Protein AF-A0A7V4M464-F1 (afdb_monomer_lite)

Sequence (80 aa):
MPEAIPVTQFPSGAVRSGDAEGVRFDLITPIGLRRLAETCAEGARKYGDHNWQKGIPASVMLNHAIRHAYLWLAGDATED

Structure (mmCIF, N/CA/C/O backbone):
data_AF-A0A7V4M464-F1
#
_entry.id   AF-A0A7V4M464-F1
#
loop_
_atom_site.group_PDB
_atom_site.id
_atom_site.type_symbol
_atom_site.label_atom_id
_atom_site.label_alt_id
_atom_site.label_comp_id
_atom_site.label_asym_id
_atom_site.label_entity_id
_atom_site.label_seq_id
_atom_site.pdbx_PDB_ins_code
_atom_site.Cartn_x
_atom_site.Cartn_y
_atom_site.Cartn_z
_atom_site.occupancy
_atom_site.B_iso_or_equiv
_atom_site.auth_seq_id
_atom_site.auth_comp_id
_atom_site.auth_asym_id
_atom_site.auth_atom_id
_atom_site.pdbx_PDB_model_num
ATOM 1 N N . MET A 1 1 ? -12.623 25.702 15.347 1.00 49.56 1 MET A N 1
ATOM 2 C CA . MET A 1 1 ? -12.618 24.779 16.503 1.00 49.56 1 MET A CA 1
ATOM 3 C C . MET A 1 1 ? -12.428 23.381 15.939 1.00 49.56 1 MET A C 1
ATOM 5 O O . MET A 1 1 ? -13.019 23.154 14.890 1.00 49.56 1 MET A O 1
ATOM 9 N N . PRO A 1 2 ? -11.599 22.492 16.514 1.00 64.75 2 PRO A N 1
ATOM 10 C CA . PRO A 1 2 ? -11.566 21.114 16.038 1.00 64.75 2 PRO A CA 1
ATOM 11 C C . PRO A 1 2 ? -12.959 20.512 16.236 1.00 64.75 2 PRO A C 1
ATOM 13 O O . PRO A 1 2 ? -13.575 20.695 17.286 1.00 64.75 2 PRO A O 1
ATOM 16 N N . GLU A 1 3 ? -13.482 19.899 15.184 1.00 69.88 3 GLU A N 1
ATOM 17 C CA . GLU A 1 3 ? -14.799 19.275 15.187 1.00 69.88 3 GLU A CA 1
ATOM 18 C C . GLU A 1 3 ? -14.796 18.092 16.163 1.00 69.88 3 GLU A C 1
ATOM 20 O O . GLU A 1 3 ? -13.819 17.345 16.245 1.00 69.88 3 GLU A O 1
ATOM 25 N N . ALA A 1 4 ? -15.847 17.972 16.976 1.00 75.31 4 ALA A N 1
ATOM 26 C CA . ALA A 1 4 ? -15.933 16.909 17.968 1.00 75.31 4 ALA A CA 1
ATOM 27 C C . ALA A 1 4 ? -16.040 15.553 17.257 1.00 75.31 4 ALA A C 1
ATOM 29 O O . ALA A 1 4 ? -16.900 15.371 16.397 1.00 75.31 4 ALA A O 1
ATOM 30 N N . ILE A 1 5 ? -15.174 14.602 17.619 1.00 80.38 5 ILE A N 1
ATOM 31 C CA . ILE A 1 5 ? -15.209 13.250 17.053 1.00 80.38 5 ILE A CA 1
ATOM 32 C C . ILE A 1 5 ? -16.538 12.596 17.462 1.00 80.38 5 ILE A C 1
ATOM 34 O O . ILE A 1 5 ? -16.851 12.583 18.658 1.00 80.38 5 ILE A O 1
ATOM 38 N N . PRO A 1 6 ? -17.321 12.056 16.511 1.00 85.69 6 PRO A N 1
ATOM 39 C CA . PRO A 1 6 ? -18.590 11.416 16.828 1.00 85.69 6 PRO A CA 1
ATOM 40 C C . PRO A 1 6 ? -18.370 10.231 17.774 1.00 85.69 6 PRO A C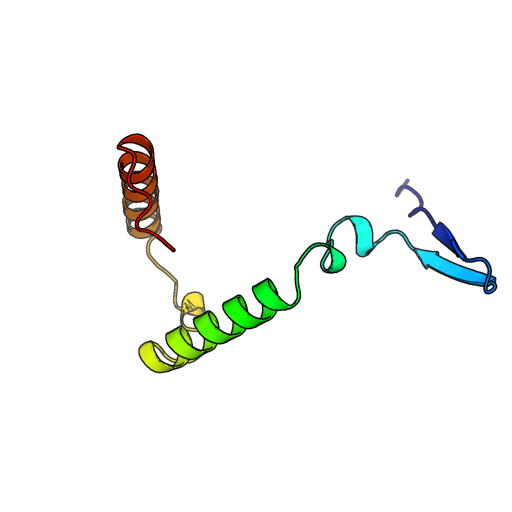 1
ATOM 42 O O . PRO A 1 6 ? -17.372 9.516 17.679 1.00 85.69 6 PRO A O 1
ATOM 45 N N . VAL A 1 7 ? -19.297 10.023 18.707 1.00 89.69 7 VAL A N 1
ATOM 46 C CA . VAL A 1 7 ? -19.258 8.909 19.664 1.00 89.69 7 VAL A CA 1
ATOM 47 C C . VAL A 1 7 ? -20.451 7.990 19.444 1.00 89.69 7 VAL A C 1
ATOM 49 O O . VAL A 1 7 ? -21.579 8.446 19.278 1.00 89.69 7 VAL A O 1
ATOM 52 N N . THR A 1 8 ? -20.197 6.686 19.468 1.00 90.94 8 THR A N 1
ATOM 53 C CA . THR A 1 8 ? -21.218 5.641 19.365 1.00 90.94 8 THR A CA 1
ATOM 54 C C . THR A 1 8 ? -21.371 4.949 20.713 1.00 90.94 8 THR A C 1
ATOM 56 O O . THR A 1 8 ? -20.391 4.458 21.277 1.00 90.94 8 THR A O 1
ATOM 59 N N . GLN A 1 9 ? -22.602 4.893 21.225 1.00 92.81 9 GLN A N 1
ATOM 60 C CA . GLN A 1 9 ? -22.954 4.146 22.431 1.00 92.81 9 GLN A CA 1
ATOM 61 C C . GLN A 1 9 ? -23.645 2.833 22.053 1.00 92.81 9 GLN A C 1
ATOM 63 O O . GLN A 1 9 ? -24.595 2.814 21.273 1.00 92.81 9 GLN A O 1
ATOM 68 N N . PHE A 1 10 ? -23.168 1.728 22.617 1.00 92.62 10 PHE A N 1
ATOM 69 C CA . PHE A 1 10 ? -23.693 0.388 22.377 1.00 92.62 10 PHE A CA 1
ATOM 70 C C . PHE A 1 10 ? -24.748 0.008 23.429 1.00 92.62 10 PHE A C 1
ATOM 72 O O . PHE A 1 10 ? -24.706 0.528 24.547 1.00 92.62 10 PHE A O 1
ATOM 79 N N . PRO A 1 11 ? -25.641 -0.962 23.143 1.00 95.50 11 PRO A N 1
ATOM 80 C CA . PRO A 1 11 ? -26.630 -1.452 24.112 1.00 95.50 11 PRO A CA 1
ATOM 81 C C . PRO A 1 11 ? -26.032 -1.995 25.418 1.00 95.50 11 PRO A C 1
ATOM 83 O O . PRO A 1 11 ? -26.694 -1.994 26.448 1.00 95.50 11 PRO A O 1
ATOM 86 N N . SER A 1 12 ? -24.768 -2.430 25.394 1.00 95.25 12 SER A N 1
ATOM 87 C CA . SER A 1 12 ? -24.017 -2.844 26.586 1.00 95.25 12 SER A CA 1
ATOM 88 C C . SER A 1 12 ? -23.612 -1.683 27.505 1.00 95.25 12 SER A C 1
ATOM 90 O O . SER A 1 12 ? -23.038 -1.921 28.563 1.00 95.25 12 SER A O 1
ATOM 92 N N . GLY A 1 13 ? -23.844 -0.433 27.093 1.00 93.94 13 GLY A N 1
ATOM 93 C CA . GLY A 1 13 ? -23.350 0.773 27.758 1.00 93.94 13 GLY A CA 1
ATOM 94 C C . GLY A 1 13 ? -21.926 1.168 27.355 1.00 93.94 13 GLY A C 1
ATOM 95 O O . GLY A 1 13 ? -21.455 2.225 27.769 1.00 93.94 13 GLY A O 1
ATOM 96 N N . ALA A 1 14 ? -21.240 0.365 26.532 1.00 93.00 14 ALA A N 1
ATOM 97 C CA . ALA A 1 14 ? -19.924 0.721 26.008 1.00 93.00 14 ALA A CA 1
ATOM 98 C C . ALA A 1 14 ? -20.011 1.953 25.092 1.00 93.00 14 ALA A C 1
ATOM 100 O O . ALA A 1 14 ? -20.978 2.108 24.349 1.00 93.00 14 ALA A O 1
ATOM 101 N N . VAL A 1 15 ? -18.982 2.800 25.111 1.00 91.88 15 VAL A N 1
ATOM 102 C CA . VAL A 1 15 ? -18.863 3.981 24.244 1.00 91.88 15 VAL A CA 1
ATOM 103 C C . VAL A 1 15 ? -17.572 3.874 23.438 1.00 91.88 15 VAL A C 1
ATOM 105 O O . VAL A 1 15 ? -16.524 3.523 23.985 1.00 91.88 15 VAL A O 1
ATOM 108 N N . ARG A 1 16 ? -17.638 4.162 22.136 1.00 89.56 16 ARG A N 1
ATOM 109 C CA . ARG A 1 16 ? -16.473 4.246 21.245 1.00 89.56 16 ARG A CA 1
ATOM 110 C C . ARG A 1 16 ? -16.485 5.548 20.461 1.00 89.56 16 ARG A C 1
ATOM 112 O O . ARG A 1 16 ? -17.539 5.990 20.019 1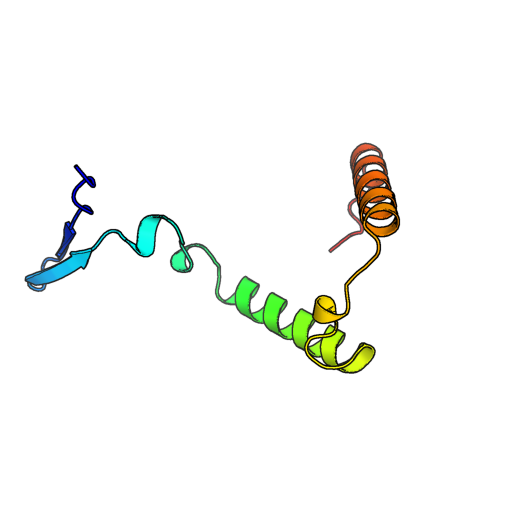.00 89.56 16 ARG A O 1
ATOM 119 N N . SER A 1 17 ? -15.310 6.141 20.294 1.00 88.25 17 SER A N 1
ATOM 120 C CA . SER A 1 17 ? -15.079 7.247 19.369 1.00 88.25 17 SER A CA 1
ATOM 121 C C . SER A 1 17 ? -15.077 6.749 17.921 1.00 88.25 17 SER A C 1
ATOM 123 O O . SER A 1 17 ? -14.704 5.610 17.645 1.00 88.25 17 SER A O 1
ATOM 125 N N . GLY A 1 18 ? -15.494 7.613 16.999 1.00 84.81 18 GLY A N 1
ATOM 126 C CA . GLY A 1 18 ? -15.412 7.415 15.550 1.00 84.81 18 GLY A CA 1
ATOM 127 C C . GLY A 1 18 ? -14.053 7.797 14.957 1.00 84.81 18 GLY A C 1
ATOM 128 O O . GLY A 1 18 ? -13.931 7.952 13.749 1.00 84.81 18 GLY A O 1
ATOM 129 N N . ASP A 1 19 ? -13.013 7.959 15.776 1.00 85.62 19 ASP A N 1
ATOM 130 C CA . ASP A 1 19 ? -11.651 8.277 15.324 1.00 85.62 19 ASP A CA 1
ATOM 131 C C . ASP A 1 19 ? -11.072 7.190 14.402 1.00 85.62 19 ASP A C 1
ATOM 133 O O . ASP A 1 19 ? -10.288 7.483 13.500 1.00 85.62 19 ASP A O 1
ATOM 137 N N . ALA A 1 20 ? -11.521 5.946 14.575 1.00 84.69 20 ALA A N 1
ATOM 138 C CA . ALA A 1 20 ? -11.164 4.826 13.712 1.00 84.69 20 ALA A CA 1
ATOM 139 C C . ALA A 1 20 ? -11.850 4.853 12.328 1.00 84.69 20 ALA A C 1
ATOM 141 O O . ALA A 1 20 ? -11.453 4.098 11.442 1.00 84.69 20 ALA A O 1
ATOM 142 N N . GLU A 1 21 ? -12.851 5.710 12.088 1.00 85.44 21 GLU A N 1
ATOM 143 C CA . GLU A 1 21 ? -13.578 5.724 10.807 1.00 85.44 21 GLU A CA 1
ATOM 144 C C . GLU A 1 21 ? -12.718 6.192 9.626 1.00 85.44 21 GLU A C 1
ATOM 146 O O . GLU A 1 21 ? -12.978 5.805 8.487 1.00 85.44 21 GLU A O 1
ATOM 151 N N . GLY A 1 22 ? -11.652 6.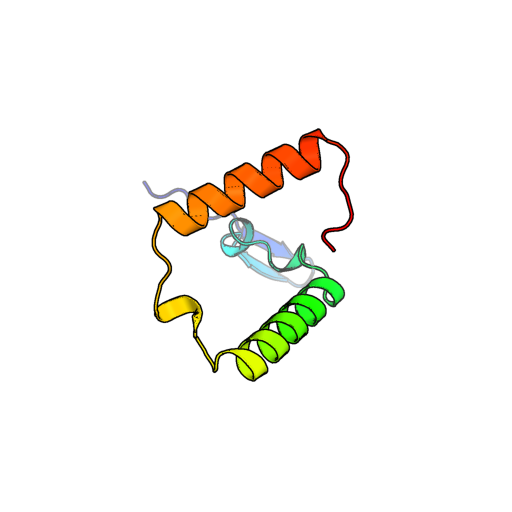954 9.894 1.00 87.69 22 GLY A N 1
ATOM 152 C CA . GLY A 1 22 ? -10.666 7.348 8.884 1.00 87.69 22 GLY A CA 1
ATOM 153 C C . GLY A 1 22 ? -9.703 6.227 8.473 1.00 87.69 22 GLY A C 1
ATOM 154 O O . GLY A 1 22 ? -9.048 6.342 7.440 1.00 87.69 22 GLY A O 1
ATOM 155 N N . VAL A 1 23 ? -9.609 5.142 9.255 1.00 91.31 23 VAL A N 1
ATOM 156 C CA . VAL A 1 23 ? -8.698 4.013 9.005 1.00 91.31 23 VAL A CA 1
ATOM 157 C C . VAL A 1 23 ? -9.410 2.690 9.313 1.00 91.31 23 VAL A C 1
ATOM 159 O O . VAL A 1 23 ? -9.293 2.106 10.391 1.00 91.31 23 VAL A O 1
ATOM 162 N N . ARG A 1 24 ? -10.165 2.205 8.326 1.00 92.00 24 ARG A N 1
ATOM 163 C CA . ARG A 1 24 ? -11.090 1.069 8.447 1.00 92.00 24 ARG A CA 1
ATOM 164 C C . ARG A 1 24 ? -10.416 -0.296 8.271 1.00 92.00 24 ARG A C 1
ATOM 166 O O . ARG A 1 24 ? -10.623 -0.979 7.267 1.00 92.00 24 ARG A O 1
ATOM 173 N N . PHE A 1 25 ? -9.624 -0.719 9.259 1.00 91.62 25 PHE A N 1
ATOM 174 C CA . PHE A 1 25 ? -9.036 -2.073 9.286 1.00 91.62 25 PHE A CA 1
ATOM 175 C C . PHE A 1 25 ? -10.090 -3.187 9.255 1.00 91.62 25 PHE A C 1
ATOM 177 O O . PHE A 1 25 ? -9.825 -4.268 8.739 1.00 91.62 25 PHE A O 1
ATOM 184 N N . ASP A 1 26 ? -11.288 -2.918 9.770 1.00 91.44 26 ASP A N 1
ATOM 185 C CA . ASP A 1 26 ? -12.425 -3.839 9.774 1.00 91.44 26 ASP A CA 1
ATOM 186 C C . ASP A 1 26 ? -12.947 -4.180 8.367 1.00 91.44 26 ASP A C 1
ATOM 188 O O . ASP A 1 26 ? -13.578 -5.220 8.190 1.00 91.44 26 ASP A O 1
ATOM 192 N N . LEU A 1 27 ? -12.653 -3.349 7.359 1.00 93.94 27 LEU A N 1
ATOM 193 C CA . LEU A 1 27 ? -12.979 -3.635 5.957 1.00 93.94 27 LEU A CA 1
ATOM 194 C C . LEU A 1 27 ? -11.948 -4.546 5.277 1.00 93.94 27 LEU A C 1
ATOM 196 O O . LEU A 1 27 ? -12.192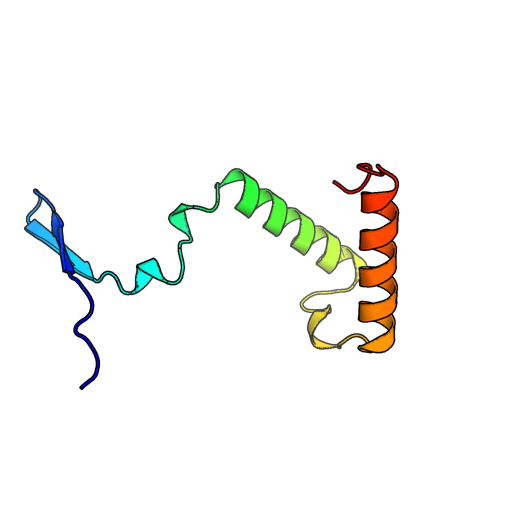 -5.036 4.173 1.00 93.94 27 LEU A O 1
ATOM 200 N N . ILE A 1 28 ? -10.802 -4.797 5.913 1.00 95.62 28 ILE A N 1
ATOM 201 C CA . ILE A 1 28 ? -9.781 -5.695 5.379 1.00 95.62 28 ILE A CA 1
ATOM 202 C C . ILE A 1 28 ? -10.103 -7.113 5.842 1.00 95.62 28 ILE A C 1
ATOM 204 O O . ILE A 1 28 ? -10.074 -7.428 7.031 1.00 95.62 28 ILE A O 1
ATOM 208 N N . THR A 1 29 ? -10.393 -8.003 4.892 1.00 96.06 29 THR A N 1
ATOM 209 C CA . THR A 1 29 ? -10.684 -9.399 5.232 1.00 96.06 29 THR A CA 1
ATOM 210 C C . THR A 1 29 ? -9.463 -10.059 5.896 1.00 96.06 29 THR A C 1
ATOM 212 O O . THR A 1 29 ? -8.325 -9.815 5.477 1.00 96.06 29 THR A O 1
ATOM 215 N N . PRO A 1 30 ? -9.656 -10.966 6.872 1.00 95.00 30 PRO A N 1
ATOM 216 C CA . PRO A 1 30 ? -8.550 -11.744 7.437 1.00 95.00 30 PRO A CA 1
ATOM 217 C C . PRO A 1 30 ? -7.763 -12.538 6.380 1.00 95.00 30 PRO A C 1
ATOM 219 O O . PRO A 1 30 ? -6.565 -12.766 6.532 1.00 95.00 30 PRO A O 1
ATOM 222 N N . ILE A 1 31 ? -8.421 -12.919 5.278 1.00 96.81 31 ILE A N 1
ATOM 223 C CA . ILE A 1 31 ? -7.797 -13.576 4.122 1.00 96.81 31 ILE A CA 1
ATOM 224 C C . ILE A 1 31 ? -6.812 -12.622 3.430 1.00 96.81 31 ILE A C 1
ATOM 226 O O . ILE A 1 31 ? -5.684 -13.015 3.137 1.00 96.81 31 ILE A O 1
ATOM 230 N N . GLY A 1 32 ? -7.212 -11.365 3.212 1.00 95.00 32 GLY A N 1
ATOM 231 C CA . GLY A 1 32 ? -6.356 -10.326 2.638 1.00 95.00 32 GLY A CA 1
ATOM 232 C C . GLY A 1 32 ? -5.153 -10.001 3.524 1.00 95.00 32 GLY A C 1
ATOM 233 O O . GLY A 1 32 ? -4.034 -9.924 3.026 1.00 95.00 32 GLY A O 1
ATOM 234 N N . LEU A 1 33 ? -5.354 -9.905 4.845 1.00 96.69 33 LEU A N 1
ATOM 235 C CA . LEU A 1 33 ? -4.254 -9.703 5.797 1.00 96.69 33 LEU A CA 1
ATOM 236 C C . LEU A 1 33 ? -3.247 -10.857 5.774 1.00 96.69 33 LEU A C 1
ATOM 238 O O . LEU A 1 33 ? -2.040 -10.618 5.782 1.00 96.69 33 LEU A O 1
ATOM 242 N N . ARG A 1 34 ? -3.726 -12.105 5.705 1.00 96.88 34 ARG A N 1
ATOM 243 C CA . ARG A 1 34 ? -2.848 -13.272 5.576 1.00 96.88 34 ARG A CA 1
ATOM 244 C C . ARG A 1 34 ? -2.046 -13.228 4.275 1.00 96.88 34 ARG A C 1
ATOM 246 O O . ARG A 1 34 ? -0.833 -13.402 4.330 1.00 96.88 34 ARG A O 1
ATOM 253 N N . ARG A 1 35 ? -2.696 -12.964 3.136 1.00 96.62 35 ARG A N 1
ATOM 254 C CA . ARG A 1 35 ? -2.008 -12.849 1.838 1.00 96.62 35 ARG A CA 1
ATOM 255 C C . ARG A 1 35 ? -0.938 -11.757 1.861 1.00 96.62 35 ARG A C 1
ATOM 257 O O . ARG A 1 35 ? 0.180 -12.002 1.430 1.00 96.62 35 ARG A O 1
ATOM 264 N N . LEU A 1 36 ? -1.236 -10.594 2.447 1.00 96.19 36 LEU A N 1
ATOM 265 C CA . LEU A 1 36 ? -0.248 -9.528 2.632 1.00 96.19 36 LEU A CA 1
ATOM 266 C C . LEU A 1 36 ? 0.960 -10.001 3.458 1.00 96.19 36 LEU A C 1
ATOM 268 O O . LEU A 1 36 ? 2.102 -9.733 3.087 1.00 96.19 36 LEU A O 1
ATOM 272 N N . ALA A 1 37 ? 0.728 -10.726 4.556 1.00 97.50 37 ALA A N 1
ATOM 273 C CA . ALA A 1 37 ? 1.805 -11.272 5.380 1.00 97.50 37 ALA A CA 1
ATOM 274 C C . ALA A 1 37 ? 2.673 -12.291 4.615 1.00 97.50 37 ALA A C 1
ATOM 276 O O . ALA A 1 37 ? 3.897 -12.269 4.745 1.00 97.50 37 ALA A O 1
ATOM 277 N N . GLU A 1 38 ? 2.061 -13.146 3.793 1.00 97.69 38 GLU A N 1
ATOM 278 C CA . GLU A 1 38 ? 2.762 -14.114 2.937 1.00 97.69 38 GLU A CA 1
ATOM 279 C C . GLU A 1 38 ? 3.640 -13.412 1.891 1.00 97.69 38 GLU A C 1
ATOM 281 O O . GLU A 1 38 ? 4.822 -13.741 1.769 1.00 97.69 38 GLU A O 1
ATOM 286 N N . THR A 1 39 ? 3.118 -12.381 1.218 1.00 96.00 39 THR A N 1
ATOM 287 C CA . THR A 1 39 ? 3.887 -11.559 0.269 1.00 96.00 39 THR A CA 1
ATOM 288 C C . THR A 1 39 ? 5.070 -10.863 0.948 1.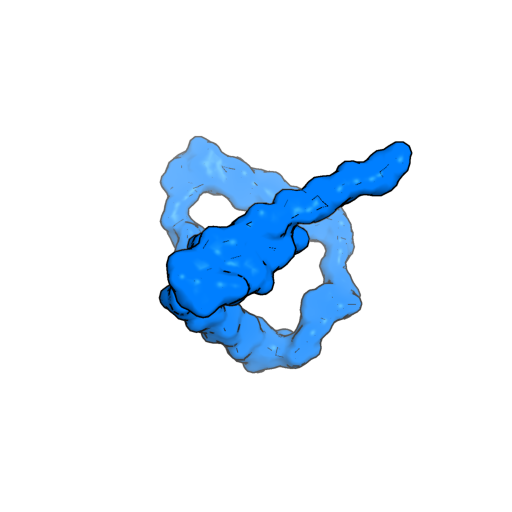00 96.00 39 THR A C 1
ATOM 290 O O . THR A 1 39 ? 6.183 -10.853 0.414 1.00 96.00 39 THR A O 1
ATOM 293 N N . CYS A 1 40 ? 4.873 -10.319 2.154 1.00 97.00 40 CYS A N 1
ATOM 294 C CA . CYS A 1 40 ? 5.956 -9.736 2.948 1.00 97.00 40 CYS A CA 1
ATOM 295 C C . CYS A 1 40 ? 7.035 -10.774 3.298 1.00 97.00 40 CYS A C 1
ATOM 297 O O . CYS A 1 40 ? 8.224 -10.476 3.170 1.00 97.00 40 CYS A O 1
ATOM 299 N N . ALA A 1 41 ? 6.646 -11.991 3.694 1.00 97.94 41 ALA A N 1
ATOM 300 C CA . ALA A 1 41 ? 7.578 -13.075 4.007 1.00 97.94 41 ALA A CA 1
ATOM 301 C C . ALA A 1 41 ? 8.378 -13.531 2.773 1.00 97.94 41 ALA A C 1
ATOM 303 O O . ALA A 1 41 ? 9.588 -13.752 2.859 1.00 97.94 41 ALA A O 1
ATOM 304 N N . GLU A 1 42 ? 7.737 -13.629 1.606 1.00 97.31 42 GLU A N 1
ATOM 305 C CA . GLU A 1 42 ? 8.421 -13.925 0.346 1.00 97.31 42 GLU A CA 1
ATOM 306 C C . GLU A 1 42 ? 9.433 -12.830 -0.021 1.00 97.31 42 GLU A C 1
ATOM 308 O O . GLU A 1 42 ? 10.583 -13.133 -0.357 1.00 97.31 42 GLU A O 1
ATOM 313 N N . GLY A 1 43 ? 9.025 -11.561 0.074 1.00 96.25 43 GLY A N 1
ATOM 314 C CA . GLY A 1 43 ? 9.889 -10.411 -0.181 1.00 96.25 43 GLY A CA 1
ATOM 315 C C . GLY A 1 43 ? 11.095 -10.372 0.757 1.00 96.25 43 GLY A C 1
ATOM 316 O O . GLY A 1 43 ? 12.223 -10.206 0.291 1.00 96.25 43 GLY A O 1
ATOM 317 N N . ALA A 1 44 ? 10.880 -10.615 2.053 1.00 97.81 44 ALA A N 1
ATOM 318 C CA . ALA A 1 44 ? 11.941 -10.719 3.052 1.00 97.81 44 ALA A CA 1
ATOM 319 C C . ALA A 1 44 ? 12.937 -11.838 2.715 1.00 97.81 44 ALA A C 1
ATOM 321 O O . ALA A 1 44 ? 14.149 -11.627 2.747 1.00 97.81 44 ALA A O 1
ATOM 322 N N . ARG A 1 45 ? 12.449 -13.009 2.287 1.00 98.19 45 ARG A N 1
ATOM 323 C CA . ARG A 1 45 ? 13.310 -14.129 1.874 1.00 98.19 45 ARG A CA 1
ATOM 324 C C . ARG A 1 45 ? 14.172 -13.801 0.650 1.00 98.19 45 ARG A C 1
ATOM 326 O O . ARG A 1 45 ? 15.274 -14.327 0.532 1.00 98.19 45 ARG A O 1
ATOM 333 N N . LYS A 1 46 ? 13.676 -12.963 -0.268 1.00 97.38 46 LYS A N 1
ATOM 334 C CA . LYS A 1 46 ? 14.387 -12.578 -1.502 1.00 97.38 46 LYS A CA 1
ATOM 335 C C . LYS A 1 46 ? 15.342 -11.399 -1.312 1.00 97.38 46 LYS A C 1
ATOM 337 O O . LYS A 1 46 ? 16.418 -11.395 -1.902 1.00 97.38 46 LYS A O 1
ATOM 342 N N . TYR A 1 47 ? 14.948 -10.395 -0.532 1.00 96.56 47 TYR A N 1
ATOM 343 C CA . TYR A 1 47 ? 15.611 -9.084 -0.511 1.00 96.56 47 TYR A CA 1
ATOM 344 C C . TYR A 1 47 ? 16.036 -8.618 0.890 1.00 96.56 47 TYR A C 1
ATOM 346 O O . TYR A 1 47 ? 16.632 -7.544 1.029 1.00 96.56 47 TYR A O 1
ATOM 354 N N . GLY A 1 48 ? 15.765 -9.430 1.914 1.00 96.88 48 GLY A N 1
ATOM 355 C CA . GLY A 1 48 ? 15.928 -9.085 3.320 1.00 96.88 48 GLY A CA 1
ATOM 356 C C . GLY A 1 48 ? 14.769 -8.247 3.860 1.00 96.88 48 GLY A C 1
ATOM 357 O O . GLY A 1 48 ? 13.961 -7.683 3.113 1.00 96.88 48 GLY A O 1
ATOM 358 N N . ASP A 1 49 ? 14.703 -8.152 5.183 1.00 97.69 49 ASP A N 1
ATOM 359 C CA . ASP A 1 49 ? 13.677 -7.378 5.873 1.00 97.69 49 ASP A CA 1
ATOM 360 C C . ASP A 1 49 ? 13.777 -5.887 5.525 1.00 97.69 49 ASP A C 1
ATOM 362 O O . ASP A 1 49 ? 14.863 -5.342 5.322 1.00 97.69 49 ASP A O 1
ATOM 366 N N . HIS A 1 50 ? 12.627 -5.210 5.482 1.00 95.25 50 HIS A N 1
ATOM 367 C CA . HIS A 1 50 ? 12.530 -3.761 5.269 1.00 95.25 50 HIS A CA 1
ATOM 368 C C . HIS A 1 50 ? 13.258 -3.233 4.019 1.00 95.25 50 HIS A C 1
ATOM 370 O O . HIS A 1 50 ? 13.626 -2.060 3.967 1.00 95.25 50 HIS A O 1
ATOM 376 N N . ASN A 1 51 ? 13.440 -4.060 2.981 1.00 94.56 51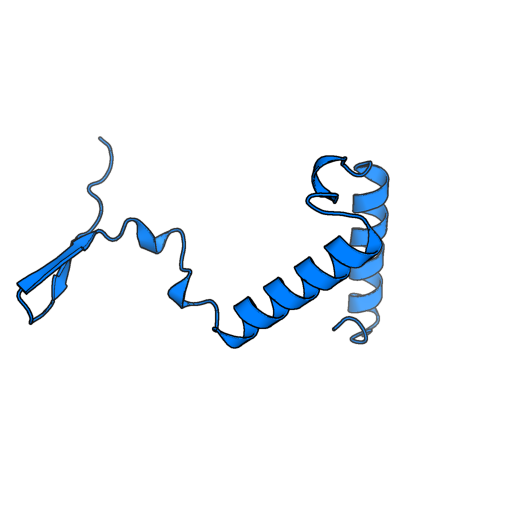 ASN A N 1
ATOM 377 C CA . ASN A 1 51 ? 14.151 -3.661 1.762 1.00 94.56 51 ASN A CA 1
ATOM 378 C C . ASN A 1 51 ? 13.574 -2.388 1.107 1.00 94.56 51 ASN A C 1
ATOM 380 O O . ASN A 1 51 ? 14.316 -1.620 0.500 1.00 94.56 51 ASN A O 1
ATOM 384 N N . TRP A 1 52 ? 12.276 -2.127 1.291 1.00 90.38 52 TRP A N 1
ATOM 385 C CA . TRP A 1 52 ? 11.595 -0.911 0.838 1.00 90.38 52 TRP A CA 1
ATOM 386 C C . TRP A 1 52 ? 12.217 0.392 1.378 1.00 90.38 52 TRP A C 1
ATOM 388 O O . TRP A 1 52 ? 12.111 1.424 0.720 1.00 90.38 52 TRP A O 1
ATOM 398 N N . GLN A 1 53 ? 12.924 0.361 2.516 1.00 95.44 53 GLN A N 1
ATOM 399 C CA . GLN A 1 53 ? 13.617 1.532 3.075 1.00 95.44 53 GLN A CA 1
ATOM 400 C C . GLN A 1 53 ? 14.827 1.975 2.244 1.00 95.44 53 GLN A C 1
ATOM 402 O O . GLN A 1 53 ? 15.243 3.126 2.334 1.00 95.44 53 GLN A O 1
ATOM 407 N N . LYS A 1 54 ? 15.391 1.086 1.414 1.00 94.31 54 LYS A N 1
ATOM 408 C CA . LYS A 1 54 ? 16.531 1.417 0.543 1.00 94.31 54 LYS A CA 1
ATOM 409 C C . LYS A 1 54 ? 16.138 2.337 -0.619 1.00 94.31 54 LYS A C 1
ATOM 411 O O . LYS A 1 54 ? 17.014 2.917 -1.254 1.00 94.31 54 LYS A O 1
ATOM 416 N N . GLY A 1 55 ? 14.836 2.488 -0.869 1.00 92.81 55 GLY A N 1
ATOM 417 C CA . GLY A 1 55 ? 14.296 3.323 -1.932 1.00 92.81 55 GLY A CA 1
ATOM 418 C C . GLY A 1 55 ? 14.460 2.720 -3.326 1.00 92.81 55 GLY A C 1
ATOM 419 O O . GLY A 1 55 ? 15.200 1.764 -3.555 1.00 92.81 55 GLY A O 1
ATOM 420 N N . ILE A 1 56 ? 13.725 3.294 -4.275 1.00 94.38 56 ILE A N 1
ATOM 421 C CA . ILE A 1 56 ? 13.791 2.980 -5.704 1.00 94.38 56 ILE A CA 1
ATOM 422 C C . ILE A 1 56 ? 13.737 4.325 -6.439 1.00 94.38 56 ILE A C 1
ATOM 424 O O . ILE A 1 56 ? 12.922 5.172 -6.060 1.00 94.38 56 ILE A O 1
ATOM 428 N N . PRO A 1 57 ? 14.570 4.569 -7.469 1.00 97.06 57 PRO A N 1
ATOM 429 C CA . PRO A 1 57 ? 14.483 5.800 -8.245 1.00 97.06 57 PRO A CA 1
ATOM 430 C C . PRO A 1 57 ? 13.066 6.041 -8.783 1.00 97.06 57 PRO A C 1
ATOM 432 O O . PRO A 1 57 ? 12.455 5.148 -9.374 1.00 97.06 57 PRO A O 1
ATOM 435 N N . ALA A 1 58 ? 12.556 7.264 -8.624 1.00 96.62 58 ALA A N 1
ATOM 436 C CA . ALA A 1 58 ? 11.189 7.611 -9.020 1.00 96.62 58 ALA A CA 1
ATOM 437 C C . ALA A 1 58 ? 10.919 7.366 -10.516 1.00 96.62 58 ALA A C 1
ATOM 439 O O . ALA A 1 58 ? 9.830 6.936 -10.883 1.00 96.62 58 ALA A O 1
ATOM 440 N N . SER A 1 59 ? 11.922 7.573 -11.375 1.00 97.62 59 SER A N 1
ATOM 441 C CA . SER A 1 59 ? 11.831 7.283 -12.810 1.00 97.62 59 SER A CA 1
ATOM 442 C C . SER A 1 59 ? 11.589 5.798 -13.105 1.00 97.62 59 SER A C 1
ATOM 444 O O . SER A 1 59 ? 10.821 5.478 -14.008 1.00 97.62 59 SER A O 1
ATOM 446 N N . VAL A 1 60 ? 12.191 4.891 -12.327 1.00 97.38 60 VAL A N 1
ATOM 447 C CA . VAL A 1 60 ? 11.985 3.439 -12.452 1.00 97.38 60 VAL A CA 1
ATOM 448 C C . VAL A 1 60 ? 10.570 3.070 -12.012 1.00 97.38 60 VAL A C 1
ATOM 450 O O . VAL A 1 60 ? 9.870 2.375 -12.745 1.00 97.38 60 VAL A O 1
ATOM 453 N N . MET A 1 61 ? 10.120 3.595 -10.868 1.00 95.88 61 MET A N 1
ATOM 454 C CA . MET A 1 61 ? 8.751 3.382 -10.382 1.00 95.88 61 MET A CA 1
ATOM 455 C C . MET A 1 61 ? 7.708 3.869 -11.396 1.00 95.88 61 MET A C 1
ATOM 457 O O . MET A 1 61 ? 6.767 3.143 -11.709 1.00 95.88 61 MET A O 1
ATOM 461 N N . LEU A 1 62 ? 7.902 5.069 -11.955 1.00 98.00 62 LEU A N 1
ATOM 462 C CA . LEU A 1 62 ? 6.991 5.651 -12.940 1.00 98.00 62 LEU A CA 1
ATOM 463 C C . LEU A 1 62 ? 6.953 4.837 -14.238 1.00 98.00 62 LEU A C 1
ATOM 465 O O . LEU A 1 62 ? 5.874 4.581 -14.766 1.00 98.00 62 LEU A O 1
ATOM 469 N N . ASN A 1 63 ? 8.112 4.392 -14.731 1.00 98.19 63 ASN A N 1
ATOM 470 C CA . ASN A 1 63 ? 8.179 3.543 -15.917 1.00 98.19 63 ASN A CA 1
ATOM 471 C C . ASN A 1 63 ? 7.395 2.230 -15.731 1.00 98.19 63 ASN A C 1
ATOM 473 O O . ASN A 1 63 ? 6.625 1.841 -16.608 1.00 98.19 63 ASN A O 1
ATOM 477 N N . HIS A 1 64 ? 7.546 1.570 -14.577 1.00 96.44 64 HIS A N 1
ATOM 478 C CA . HIS A 1 64 ? 6.787 0.358 -14.261 1.00 96.44 64 HIS A CA 1
ATOM 479 C C . HIS A 1 64 ? 5.283 0.634 -14.134 1.00 96.44 64 HIS A C 1
ATOM 481 O O . HIS A 1 64 ? 4.489 -0.067 -14.756 1.00 96.44 64 HIS A O 1
ATOM 487 N N . ALA A 1 65 ? 4.878 1.686 -13.418 1.00 96.56 65 ALA A N 1
ATOM 488 C CA . ALA A 1 65 ? 3.466 2.047 -13.271 1.00 96.56 65 ALA A CA 1
ATOM 489 C C . ALA A 1 65 ? 2.778 2.310 -14.625 1.00 96.56 65 ALA A C 1
ATOM 491 O O . ALA A 1 65 ? 1.683 1.807 -14.873 1.00 96.56 65 ALA A O 1
ATOM 492 N N . ILE A 1 66 ? 3.439 3.043 -15.531 1.00 97.81 66 ILE A N 1
ATOM 493 C CA . ILE A 1 66 ? 2.922 3.302 -16.884 1.00 97.81 66 ILE A CA 1
ATOM 494 C C . ILE A 1 66 ? 2.781 1.993 -17.670 1.00 97.81 66 ILE A C 1
ATOM 496 O O . ILE A 1 66 ? 1.766 1.788 -18.335 1.00 97.81 66 ILE A O 1
ATOM 500 N N . ARG A 1 67 ? 3.758 1.081 -17.575 1.00 96.81 67 ARG A N 1
ATOM 501 C CA . ARG A 1 67 ? 3.672 -0.242 -18.210 1.00 96.81 67 ARG A CA 1
ATOM 502 C C . ARG A 1 67 ? 2.443 -1.021 -17.730 1.00 96.81 67 ARG A C 1
ATOM 504 O O . ARG A 1 67 ? 1.719 -1.532 -18.581 1.00 96.81 67 ARG A O 1
ATOM 511 N N . HIS A 1 68 ? 2.196 -1.096 -16.419 1.00 95.50 68 HIS A N 1
ATOM 512 C CA . HIS A 1 68 ? 1.021 -1.791 -15.870 1.00 95.50 68 HIS A CA 1
ATOM 513 C C . HIS A 1 68 ? -0.288 -1.193 -16.401 1.00 95.50 68 HIS A C 1
ATOM 515 O O . HIS A 1 68 ? -1.174 -1.932 -16.822 1.00 95.50 68 HIS A O 1
ATOM 521 N N . ALA A 1 69 ? -0.381 0.139 -16.487 1.00 96.19 69 ALA A N 1
ATOM 522 C CA . ALA A 1 69 ? -1.554 0.800 -17.056 1.00 96.19 69 ALA A CA 1
ATOM 523 C C . ALA A 1 69 ? -1.817 0.374 -18.512 1.00 96.19 69 ALA A C 1
ATOM 525 O O . ALA A 1 69 ? -2.953 0.067 -18.865 1.00 96.19 69 ALA A O 1
ATOM 526 N N . TYR A 1 70 ? -0.782 0.305 -19.355 1.00 97.56 70 TYR A N 1
ATOM 527 C CA . TYR A 1 70 ? -0.939 -0.142 -20.743 1.00 97.56 70 TYR A CA 1
ATOM 528 C C . TYR A 1 70 ? -1.264 -1.634 -20.872 1.00 97.56 70 TYR A C 1
ATOM 530 O O . TYR A 1 70 ? -2.058 -1.988 -21.740 1.00 97.56 70 TYR A O 1
ATOM 538 N N . LEU A 1 71 ? -0.687 -2.500 -20.030 1.00 96.31 71 LEU A N 1
ATOM 539 C CA . LEU A 1 71 ? -1.024 -3.930 -20.009 1.00 96.31 71 LEU A CA 1
ATOM 540 C C . LEU A 1 71 ? -2.498 -4.137 -19.650 1.00 96.31 71 LEU A C 1
ATOM 542 O O . LEU A 1 71 ? -3.218 -4.823 -20.374 1.00 96.31 71 LEU A O 1
ATOM 546 N N . TRP A 1 72 ? -2.971 -3.452 -18.610 1.00 95.31 72 TRP A N 1
ATOM 547 C CA . TRP A 1 72 ? -4.376 -3.488 -18.220 1.00 95.31 72 TRP A CA 1
ATOM 548 C C . TRP A 1 72 ? -5.303 -2.963 -19.327 1.00 95.31 72 TRP A C 1
ATOM 550 O O . TRP A 1 72 ? -6.294 -3.610 -19.663 1.00 95.31 72 TRP A O 1
ATOM 560 N N . LEU A 1 73 ? -4.959 -1.832 -19.960 1.00 96.25 73 LEU A N 1
ATOM 561 C CA . LEU A 1 73 ? -5.715 -1.294 -21.101 1.00 96.25 73 LEU A CA 1
ATOM 562 C C . LEU A 1 73 ? -5.745 -2.255 -22.301 1.00 96.25 73 LEU A C 1
ATOM 564 O O . LEU A 1 73 ? -6.696 -2.229 -23.080 1.00 96.25 73 LEU A O 1
ATOM 568 N N . ALA A 1 74 ? -4.727 -3.104 -22.450 1.00 96.50 74 ALA A N 1
ATOM 569 C CA . ALA A 1 74 ? -4.671 -4.154 -23.463 1.00 96.50 74 ALA A CA 1
ATOM 570 C C . ALA A 1 74 ? -5.457 -5.426 -23.078 1.00 96.50 74 ALA A C 1
ATOM 572 O O . ALA A 1 74 ? -5.496 -6.373 -23.862 1.00 96.50 74 ALA A O 1
ATOM 573 N N . GLY A 1 75 ? -6.099 -5.452 -21.905 1.00 95.75 75 GLY A N 1
ATOM 574 C CA . GLY A 1 75 ? -6.873 -6.590 -21.408 1.00 95.75 75 GLY A CA 1
ATOM 575 C C . GLY A 1 75 ? -6.042 -7.663 -20.702 1.00 95.75 75 GLY A C 1
ATOM 576 O O . GLY A 1 75 ? -6.542 -8.768 -20.496 1.00 95.75 75 GLY A O 1
ATOM 577 N N . ASP A 1 76 ? -4.790 -7.369 -20.342 1.00 95.19 76 ASP A N 1
ATOM 578 C CA . ASP A 1 76 ? -3.973 -8.268 -19.530 1.00 95.19 76 ASP A CA 1
ATOM 579 C C . ASP A 1 76 ? -4.490 -8.280 -18.081 1.00 95.19 76 ASP A C 1
ATOM 581 O O . ASP A 1 76 ? -4.607 -7.237 -17.435 1.00 95.19 76 ASP A O 1
ATOM 585 N N . ALA A 1 77 ? -4.813 -9.476 -17.592 1.00 89.56 77 ALA A N 1
ATOM 586 C CA . ALA A 1 77 ? -5.257 -9.742 -16.225 1.00 89.56 77 ALA A CA 1
ATOM 587 C C . ALA A 1 77 ? -4.409 -10.840 -15.560 1.00 89.56 77 ALA A C 1
ATOM 589 O O . ALA A 1 77 ? -4.881 -11.550 -14.678 1.00 89.56 77 ALA A O 1
ATOM 590 N N . THR A 1 78 ? -3.179 -11.041 -16.040 1.00 91.44 78 THR A N 1
ATOM 591 C CA . THR A 1 78 ? -2.264 -12.072 -15.526 1.00 91.44 78 THR A CA 1
ATOM 592 C C . THR A 1 78 ? -1.543 -11.664 -14.244 1.00 91.44 78 THR A C 1
ATOM 594 O O . THR A 1 78 ? -0.907 -12.508 -13.614 1.00 91.44 78 THR A O 1
ATOM 597 N N . GLU A 1 79 ? -1.643 -10.395 -13.847 1.00 75.06 79 GLU A N 1
ATOM 598 C CA . GLU A 1 79 ? -1.171 -9.928 -12.546 1.00 75.06 79 GLU A CA 1
ATOM 599 C C . GLU A 1 79 ? -2.183 -10.338 -11.464 1.00 75.06 79 GLU A C 1
ATOM 601 O O . GLU A 1 79 ? -3.340 -9.923 -11.517 1.00 75.06 79 GLU A O 1
ATOM 606 N N . ASP A 1 80 ? -1.746 -11.196 -10.536 1.00 60.56 80 ASP A N 1
ATOM 607 C CA . ASP A 1 80 ? -2.522 -11.713 -9.390 1.00 60.56 80 ASP A CA 1
ATOM 608 C C . ASP A 1 80 ? -2.608 -10.689 -8.240 1.00 60.56 80 ASP A C 1
ATOM 610 O O . ASP A 1 80 ? -1.567 -10.062 -7.919 1.00 60.56 80 ASP A O 1
#

Secondary structure (DSSP, 8-state):
-PPPPPEEE-TTS-EEEGGGGGS-GGGS-HHHHHHHHHHHHHHHHHH-TTGGGG---HHHHHHHHHHHHHHHHTT-----

pLDDT: mean 92.04, std 8.69, range [49.56, 98.19]

Foldseek 3Di:
DPDDFDWDADPVRDIDTCPCVVPCPVPQDPVNVVVVVVVQVVCCVVQNHPNCVVDDPPVVVVVVVVVVVVCVVVVDPVPD

Radius of gyration: 20.24 Å; chains: 1; bounding box: 43×39×51 Å